Protein AF-A0A5J4PQY0-F1 (afdb_monomer_lite)

Secondary structure (DSSP, 8-state):
-HHHHHHHHHHHHHHHHHHHHHHHHHHHHHHHH----EEEPP--TTSBHHHHHHHHHHTT-EEEEEEEE--TTSPTTBEEEEESPTT-EEETTPEEEEEEE-SSPPEEEPPS-TTTSBHHHHHHHHHHTT-EEPPP---SSSTTB---EEETTEEE-TT-EEETT-EEEE-

Foldseek 3Di:
DVVVVVVVVVVVVVVVVVVVVVVVVVVVCCVVVPPFDKFFQADQALHAPVVSQVVCVVRQEAEDAPEEDADPPGAARGFHDKPPDGRDIDTRHYYIYTYGHHPDAFWDFQAAQAVPHFQVRSVVRCVVRQEAEDEEDDDPDDPGGFNFKDFPRDTDHGGDIDGGHGYIYTD

InterPro domains:
  IPR005543 PASTA domain [PF03793] (39-102)
  IPR005543 PASTA domain [PS51178] (35-102)
  IPR005543 PASTA domain [SM00740] (35-102)
  IPR005543 PASTA domain [cd06577] (41-101)

Radius of gyration: 34.37 Å; chains: 1; bounding box: 85×28×100 Å

pLDDT: mean 86.75, std 8.77, range [56.81, 96.38]

Organism: NCBI:txid433724

Sequence (171 aa):
MRRFRFLLGHWLVMGLLVFLLIGGVMFWLDKYTRQGEIVIVPEIKGKTVAYAEKLLHLKGLDYQVADSNYVENQLPGSILEYTPSAGQTVKKGRIIYLTINKESVPEYPIPDVADNSSVRQAEAKITATGFKLTEHKLIVGEKDWVYGVIYKGRSLVSGDKIPIGATLTLV

Structure (mmCIF, N/CA/C/O backbone):
data_AF-A0A5J4PQY0-F1
#
_entry.id   AF-A0A5J4PQY0-F1
#
loop_
_atom_site.group_PDB
_atom_site.id
_atom_site.type_symbol
_atom_site.label_atom_id
_atom_site.label_alt_id
_atom_site.label_comp_id
_atom_site.label_asym_id
_atom_site.label_entity_id
_atom_site.label_seq_id
_atom_site.pdbx_PDB_ins_code
_atom_site.Cartn_x
_atom_site.Cartn_y
_atom_site.Cartn_z
_atom_site.occupancy
_atom_site.B_iso_or_equiv
_atom_site.auth_seq_id
_atom_site.auth_comp_id
_atom_site.auth_asym_id
_atom_site.auth_atom_id
_atom_site.pdbx_PDB_model_num
ATOM 1 N N . MET A 1 1 ? 57.581 -13.603 -58.158 1.00 60.25 1 MET A N 1
ATOM 2 C CA . MET A 1 1 ? 56.683 -12.439 -57.932 1.00 60.25 1 MET A CA 1
ATOM 3 C C . MET A 1 1 ? 55.178 -12.718 -58.090 1.00 60.25 1 MET A C 1
ATOM 5 O O . MET A 1 1 ? 54.410 -12.151 -57.326 1.00 60.25 1 MET A O 1
ATOM 9 N N . ARG A 1 2 ? 54.707 -13.575 -59.018 1.00 61.12 2 ARG A N 1
ATOM 10 C CA . ARG A 1 2 ? 53.255 -13.818 -59.231 1.00 61.12 2 ARG A CA 1
ATOM 11 C C . ARG A 1 2 ? 52.512 -14.462 -58.042 1.00 61.12 2 ARG A C 1
ATOM 13 O O . ARG A 1 2 ? 51.414 -14.027 -57.725 1.00 61.12 2 ARG A O 1
ATOM 20 N N . ARG A 1 3 ? 53.119 -15.433 -57.343 1.00 62.31 3 ARG A N 1
ATOM 21 C CA . ARG A 1 3 ? 52.501 -16.109 -56.178 1.00 62.31 3 ARG A CA 1
ATOM 22 C C . ARG A 1 3 ? 52.294 -15.186 -54.965 1.00 62.31 3 ARG A C 1
ATOM 24 O O . ARG A 1 3 ? 51.294 -15.311 -54.275 1.00 62.31 3 ARG A O 1
ATOM 31 N N . PHE A 1 4 ? 53.184 -14.212 -54.760 1.00 64.50 4 PHE A N 1
ATOM 32 C CA . PHE A 1 4 ? 53.082 -13.237 -53.665 1.00 64.50 4 PHE A CA 1
ATOM 33 C C . PHE A 1 4 ? 51.879 -12.293 -53.835 1.00 64.50 4 PHE A C 1
ATOM 35 O O . PHE A 1 4 ? 51.149 -12.043 -52.885 1.00 64.50 4 PHE A O 1
ATOM 42 N N . ARG A 1 5 ? 51.607 -11.849 -55.072 1.00 70.56 5 ARG A N 1
ATOM 43 C CA . ARG A 1 5 ? 50.435 -11.018 -55.413 1.00 70.56 5 ARG A CA 1
ATOM 44 C C . ARG A 1 5 ? 49.110 -11.766 -55.226 1.00 70.56 5 ARG A C 1
ATOM 46 O O . ARG A 1 5 ? 48.128 -11.160 -54.821 1.00 70.56 5 ARG A O 1
ATOM 53 N N . PHE A 1 6 ? 49.101 -13.077 -55.480 1.00 72.31 6 PHE A N 1
ATOM 54 C CA . PHE A 1 6 ? 47.943 -13.938 -55.221 1.00 72.31 6 PHE A CA 1
ATOM 55 C C . PHE A 1 6 ? 47.663 -14.088 -53.724 1.00 72.31 6 PHE A C 1
ATOM 57 O O . PHE A 1 6 ? 46.525 -13.903 -53.305 1.00 72.31 6 PHE A O 1
ATOM 64 N N . LEU A 1 7 ? 48.686 -14.374 -52.913 1.00 77.31 7 LEU A N 1
ATOM 65 C CA . LEU A 1 7 ? 48.532 -14.490 -51.460 1.00 77.31 7 LEU A CA 1
ATOM 66 C C . LEU A 1 7 ? 48.057 -13.167 -50.845 1.00 77.31 7 LEU A C 1
ATOM 68 O O . LEU A 1 7 ? 47.101 -13.166 -50.078 1.00 77.31 7 LEU A O 1
ATOM 72 N N . LEU A 1 8 ? 48.644 -12.038 -51.254 1.00 79.69 8 LEU A N 1
ATOM 73 C CA . LEU A 1 8 ? 48.257 -10.709 -50.774 1.00 79.69 8 LEU A CA 1
ATOM 74 C C . LEU A 1 8 ? 46.781 -10.374 -51.068 1.00 79.69 8 LEU A C 1
ATOM 76 O O . LEU A 1 8 ? 46.103 -9.796 -50.224 1.00 79.69 8 LEU A O 1
ATOM 80 N N . GLY A 1 9 ? 46.258 -10.797 -52.225 1.00 84.81 9 GLY A N 1
ATOM 81 C CA . GLY A 1 9 ? 44.839 -10.652 -52.560 1.00 84.81 9 GLY A CA 1
ATOM 82 C C . GLY A 1 9 ? 43.909 -11.448 -51.637 1.00 84.81 9 GLY A C 1
ATOM 83 O O . GLY A 1 9 ? 42.884 -10.924 -51.215 1.00 84.81 9 GLY A O 1
ATOM 84 N N . HIS A 1 10 ? 44.279 -12.677 -51.257 1.00 88.38 10 HIS A N 1
ATOM 85 C CA . HIS A 1 10 ? 43.478 -13.494 -50.332 1.00 88.38 10 HIS A CA 1
ATOM 86 C C . HIS A 1 10 ? 43.448 -12.901 -48.919 1.00 88.38 10 HIS A C 1
ATOM 88 O O . HIS A 1 10 ? 42.395 -12.906 -48.288 1.00 88.38 10 HIS A O 1
ATOM 94 N N . TRP A 1 11 ? 44.566 -12.340 -48.442 1.00 90.06 11 TRP A N 1
ATOM 95 C CA . TRP A 1 11 ? 44.619 -11.639 -47.153 1.00 90.06 11 TRP A CA 1
ATOM 96 C C . TRP A 1 11 ? 43.738 -10.385 -47.134 1.00 90.06 11 TRP A C 1
ATOM 98 O O . TRP A 1 11 ? 43.044 -10.148 -46.148 1.00 90.06 11 TRP A O 1
ATOM 108 N N . LEU A 1 12 ? 43.700 -9.619 -48.230 1.00 92.69 12 LEU A N 1
ATOM 109 C CA . LEU A 1 12 ? 42.789 -8.475 -48.360 1.00 92.69 12 LEU A CA 1
ATOM 110 C C . LEU A 1 12 ? 41.320 -8.908 -48.380 1.00 92.69 12 LEU A C 1
ATOM 112 O O . LEU A 1 12 ? 40.495 -8.293 -47.708 1.00 92.69 12 LEU A O 1
ATOM 116 N N . VAL A 1 13 ? 40.995 -9.983 -49.104 1.00 93.44 13 VAL A N 1
ATOM 117 C CA . VAL A 1 13 ? 39.630 -10.530 -49.149 1.00 93.44 13 VAL A CA 1
ATOM 118 C C . VAL A 1 13 ? 39.210 -11.064 -47.781 1.00 93.44 13 VAL A C 1
ATOM 120 O O . VAL A 1 13 ? 38.121 -10.729 -47.327 1.00 93.44 13 VAL A O 1
ATOM 123 N N . MET A 1 14 ? 40.064 -11.824 -47.086 1.00 91.19 14 MET A N 1
ATOM 124 C CA . MET A 1 14 ? 39.785 -12.269 -45.714 1.00 91.19 14 MET A CA 1
ATOM 125 C C . MET A 1 14 ? 39.601 -11.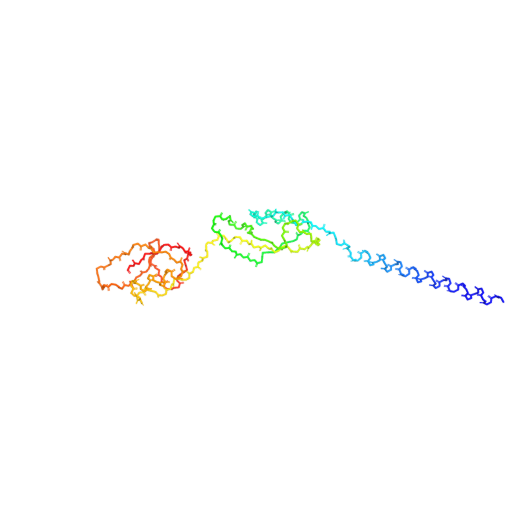085 -44.764 1.00 91.19 14 MET A C 1
ATOM 127 O O . MET A 1 14 ? 38.651 -11.085 -43.987 1.00 91.19 14 MET A O 1
ATOM 131 N N . GLY A 1 15 ? 40.458 -10.064 -44.851 1.00 94.00 15 GLY A N 1
ATOM 132 C CA . GLY A 1 15 ? 40.338 -8.854 -44.037 1.00 94.00 15 GLY A CA 1
ATOM 133 C C . GLY A 1 15 ? 39.007 -8.131 -44.258 1.00 94.00 15 GLY A C 1
ATOM 134 O O . GLY A 1 15 ? 38.334 -7.778 -43.292 1.00 94.00 15 GLY A O 1
ATOM 135 N N . LEU A 1 16 ? 38.583 -7.986 -45.517 1.00 94.88 16 LEU A N 1
ATOM 136 C CA . LEU A 1 16 ? 37.288 -7.398 -45.872 1.00 94.88 16 LEU A CA 1
ATOM 137 C C . LEU A 1 16 ? 36.114 -8.234 -45.341 1.00 94.88 16 LEU A C 1
ATOM 139 O O . LEU A 1 16 ? 35.143 -7.681 -44.828 1.00 94.88 16 LEU A O 1
ATOM 143 N N . LEU A 1 17 ? 36.206 -9.561 -45.441 1.00 95.06 17 LEU A N 1
ATOM 144 C CA . LEU A 1 17 ? 35.159 -10.486 -45.001 1.00 95.06 17 LEU A CA 1
ATOM 145 C C . LEU A 1 17 ? 34.996 -10.451 -43.477 1.00 95.06 17 LEU A C 1
ATOM 147 O O . LEU A 1 17 ? 33.876 -10.362 -42.979 1.00 95.06 17 LEU A O 1
ATOM 151 N N . VAL A 1 18 ? 36.109 -10.439 -42.740 1.00 95.25 18 VAL A N 1
ATOM 152 C CA . VAL A 1 18 ? 36.115 -10.287 -41.278 1.00 95.25 18 VAL A CA 1
ATOM 153 C C . VAL A 1 18 ? 35.570 -8.918 -40.873 1.00 95.25 18 VAL A C 1
ATOM 155 O O . VAL A 1 18 ? 34.754 -8.840 -39.959 1.00 95.25 18 VAL A O 1
ATOM 158 N N . PHE A 1 19 ? 35.949 -7.848 -41.575 1.00 95.38 19 PHE A N 1
ATOM 159 C CA . PHE A 1 19 ? 35.426 -6.507 -41.317 1.00 95.38 19 PHE A CA 1
ATOM 160 C C . PHE A 1 19 ? 33.905 -6.427 -41.524 1.00 95.38 19 PHE A C 1
ATOM 162 O O . PHE A 1 19 ? 33.196 -5.896 -40.670 1.00 95.38 19 PHE A O 1
ATOM 169 N N . LEU A 1 20 ? 33.387 -7.011 -42.611 1.00 95.62 20 LEU A N 1
ATOM 170 C CA . LEU A 1 20 ? 31.947 -7.097 -42.874 1.00 95.62 20 LEU A CA 1
ATOM 171 C C . LEU A 1 20 ? 31.215 -7.945 -41.828 1.00 95.62 20 LEU A C 1
ATOM 173 O O . LEU A 1 20 ? 30.124 -7.570 -41.403 1.00 95.62 20 LEU A O 1
ATOM 177 N N . LEU A 1 21 ? 31.814 -9.053 -41.382 1.00 95.38 21 LEU A N 1
ATOM 178 C CA . LEU A 1 21 ? 31.265 -9.885 -40.309 1.00 95.38 21 LEU A CA 1
ATOM 179 C C . LEU A 1 21 ? 31.177 -9.116 -38.990 1.00 95.38 21 LEU A C 1
ATOM 181 O O . LEU A 1 21 ? 30.119 -9.105 -38.367 1.00 95.38 21 LEU A O 1
ATOM 185 N N . ILE A 1 22 ? 32.251 -8.434 -38.585 1.00 94.50 22 ILE A N 1
ATOM 186 C CA . ILE A 1 22 ? 32.274 -7.630 -37.356 1.00 94.50 22 ILE A CA 1
ATOM 187 C C . ILE A 1 22 ? 31.258 -6.487 -37.453 1.00 94.50 22 ILE A C 1
ATOM 189 O O . ILE A 1 22 ? 30.461 -6.312 -36.536 1.00 94.50 22 ILE A O 1
ATOM 193 N N . GLY A 1 23 ? 31.226 -5.754 -38.569 1.00 93.62 23 GLY A N 1
ATOM 194 C CA . GLY A 1 23 ? 30.263 -4.671 -38.784 1.00 93.62 23 GLY A CA 1
ATOM 195 C C . GLY A 1 23 ? 28.811 -5.158 -38.771 1.00 93.62 23 GLY A C 1
ATOM 196 O O . GLY A 1 23 ? 27.957 -4.534 -38.143 1.00 93.62 23 GLY A O 1
ATOM 197 N N . GLY A 1 24 ? 28.536 -6.305 -39.397 1.00 93.31 24 GLY A N 1
ATOM 198 C CA . GLY A 1 24 ? 27.216 -6.935 -39.391 1.00 93.31 24 GLY A CA 1
ATOM 199 C C . GLY A 1 24 ? 26.786 -7.391 -37.997 1.00 93.31 24 GLY A C 1
ATOM 200 O O . GLY A 1 24 ? 25.658 -7.118 -37.590 1.00 93.31 24 GLY A O 1
ATOM 201 N N . VAL A 1 25 ? 27.692 -8.017 -37.238 1.00 91.75 25 VAL A N 1
ATOM 202 C CA . VAL A 1 25 ? 27.438 -8.407 -35.843 1.00 91.75 25 VAL A CA 1
ATOM 203 C C . VAL A 1 25 ? 27.206 -7.173 -34.978 1.00 91.75 25 VAL A C 1
ATOM 205 O O . VAL A 1 25 ? 26.247 -7.170 -34.219 1.00 91.75 25 VAL A O 1
ATOM 208 N N . MET A 1 26 ? 28.006 -6.111 -35.113 1.00 87.25 26 MET A N 1
ATOM 209 C CA . MET A 1 26 ? 27.810 -4.867 -34.359 1.00 87.25 26 MET A CA 1
ATOM 210 C C . MET A 1 26 ? 26.463 -4.208 -34.675 1.00 87.25 26 MET A C 1
ATOM 212 O O . MET A 1 26 ? 25.750 -3.827 -33.752 1.00 87.25 26 MET A O 1
ATOM 216 N N . PHE A 1 27 ? 26.075 -4.128 -35.950 1.00 85.62 27 PHE A N 1
ATOM 217 C CA . PHE A 1 27 ? 24.780 -3.576 -36.358 1.00 85.62 27 PHE A CA 1
ATOM 218 C C . PHE A 1 27 ? 23.601 -4.420 -35.853 1.00 85.62 27 PHE A C 1
ATOM 220 O O . PHE A 1 27 ? 22.597 -3.885 -35.378 1.00 85.62 27 PHE A O 1
ATOM 227 N N . TRP A 1 28 ? 23.725 -5.748 -35.924 1.00 84.00 28 TRP A N 1
ATOM 228 C CA . TRP A 1 28 ? 22.731 -6.667 -35.377 1.00 84.00 28 TRP A CA 1
ATOM 229 C C . TRP A 1 28 ? 22.622 -6.525 -33.859 1.00 84.00 28 TRP A C 1
ATOM 231 O O . TRP A 1 28 ? 21.512 -6.435 -33.335 1.00 84.00 28 TRP A O 1
ATOM 241 N N . LEU A 1 29 ? 23.757 -6.424 -33.164 1.00 82.75 29 LEU A N 1
ATOM 242 C CA . LEU A 1 29 ? 23.801 -6.254 -31.718 1.00 82.75 29 LEU A CA 1
ATOM 243 C C . LEU A 1 29 ? 23.163 -4.929 -31.301 1.00 82.75 29 LEU A C 1
ATOM 245 O O . LEU A 1 29 ? 22.366 -4.933 -30.372 1.00 82.7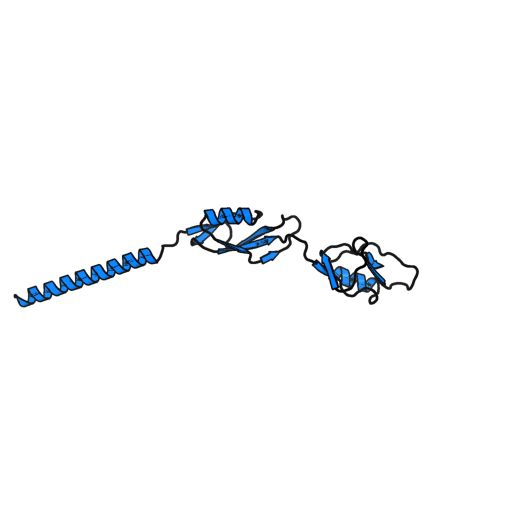5 29 LEU A O 1
ATOM 249 N N . ASP A 1 30 ? 23.430 -3.827 -32.000 1.00 73.31 30 ASP A N 1
ATOM 250 C CA . ASP A 1 30 ? 22.861 -2.506 -31.697 1.00 73.31 30 ASP A CA 1
ATOM 251 C C . ASP A 1 30 ? 21.328 -2.484 -31.870 1.00 73.31 30 ASP A C 1
ATOM 253 O O . ASP A 1 30 ? 20.584 -2.036 -30.993 1.00 73.31 30 ASP A O 1
ATOM 257 N N . LYS A 1 31 ? 20.821 -3.105 -32.945 1.00 74.88 31 LYS A N 1
ATOM 258 C CA . LYS A 1 31 ? 19.377 -3.319 -33.160 1.00 74.88 31 LYS A CA 1
ATOM 259 C C . LYS A 1 31 ? 18.744 -4.230 -32.104 1.00 74.88 31 LYS A C 1
ATOM 261 O O . LYS A 1 31 ? 17.603 -3.989 -31.703 1.00 74.88 31 LYS A O 1
ATOM 266 N N . TYR A 1 32 ? 19.442 -5.285 -31.686 1.00 71.88 32 TYR A N 1
ATOM 267 C CA . TYR A 1 32 ? 18.913 -6.282 -30.751 1.00 71.88 32 TYR A CA 1
ATOM 268 C C . TYR A 1 32 ? 18.975 -5.811 -29.294 1.00 71.88 32 TYR A C 1
ATOM 270 O O . TYR A 1 32 ? 18.089 -6.126 -28.501 1.00 71.88 32 TYR A O 1
ATOM 278 N N . THR A 1 33 ? 19.983 -5.013 -28.938 1.00 65.12 33 THR A N 1
ATOM 279 C CA . THR A 1 33 ? 20.216 -4.586 -27.552 1.00 65.12 33 THR A CA 1
ATOM 280 C C . THR A 1 33 ? 19.373 -3.404 -27.097 1.00 65.12 33 THR A C 1
ATOM 282 O O . THR A 1 33 ? 19.457 -3.100 -25.911 1.00 65.12 33 THR A O 1
ATOM 285 N N . ARG A 1 34 ? 18.528 -2.801 -27.962 1.00 58.56 34 ARG A N 1
ATOM 286 C CA . ARG A 1 34 ? 17.562 -1.728 -27.622 1.00 58.56 34 ARG A CA 1
ATOM 287 C C . ARG A 1 34 ? 18.100 -0.856 -26.484 1.00 58.56 34 ARG A C 1
ATOM 289 O O . ARG A 1 34 ? 17.658 -0.998 -25.342 1.00 58.56 34 ARG A O 1
ATOM 296 N N . GLN A 1 35 ? 19.106 -0.031 -26.786 1.00 56.81 35 GLN A N 1
ATOM 297 C CA .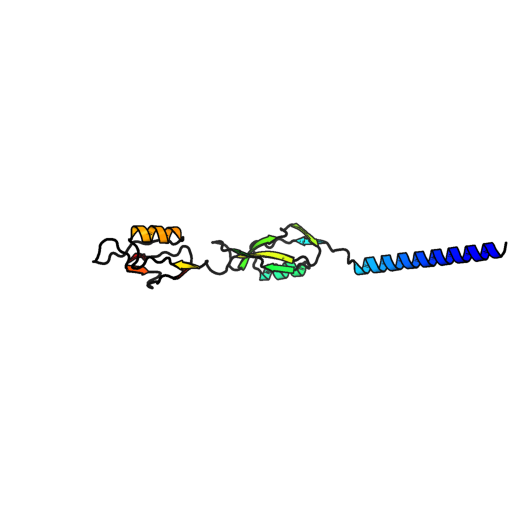 GLN A 1 35 ? 19.709 0.876 -25.810 1.00 56.81 35 GLN A CA 1
ATOM 298 C C . GLN A 1 35 ? 18.602 1.559 -25.006 1.00 56.81 35 GLN A C 1
ATOM 300 O O . GLN A 1 35 ? 17.710 2.201 -25.557 1.00 56.81 35 GLN A O 1
ATOM 305 N N . GLY A 1 36 ? 18.609 1.263 -23.705 1.00 61.22 36 GLY A N 1
ATOM 306 C CA . GLY A 1 36 ? 17.488 1.510 -22.819 1.00 61.22 36 GLY A CA 1
ATOM 307 C C . GLY A 1 36 ? 17.168 2.989 -22.772 1.00 61.22 36 GLY A C 1
ATOM 308 O O . GLY A 1 36 ? 17.925 3.757 -22.188 1.00 61.22 36 GLY A O 1
ATOM 309 N N . GLU A 1 37 ? 16.032 3.366 -23.355 1.00 74.62 37 GLU A N 1
ATOM 310 C CA . GLU A 1 37 ? 15.439 4.669 -23.101 1.00 74.62 37 GLU A CA 1
ATOM 311 C C . GLU A 1 37 ? 15.246 4.796 -21.596 1.00 74.62 37 GLU A C 1
ATOM 313 O O . GLU A 1 37 ? 14.612 3.966 -20.934 1.00 74.62 37 GLU A O 1
ATOM 318 N N . ILE A 1 38 ? 15.890 5.814 -21.057 1.00 85.94 38 ILE A N 1
ATOM 319 C CA . ILE A 1 38 ? 15.837 6.138 -19.655 1.00 85.94 38 ILE A CA 1
ATOM 320 C C . ILE A 1 38 ? 14.614 7.028 -19.437 1.00 85.94 38 ILE A C 1
ATOM 322 O O . ILE A 1 38 ? 14.395 7.996 -20.164 1.00 85.94 38 ILE A O 1
ATOM 326 N N . VAL A 1 39 ? 13.823 6.701 -18.424 1.00 90.25 39 VAL A N 1
ATOM 327 C CA . VAL A 1 39 ? 12.588 7.392 -18.070 1.00 90.25 39 VAL A CA 1
ATOM 328 C C . VAL A 1 39 ? 12.677 7.841 -16.618 1.00 90.25 39 VAL A C 1
ATOM 330 O O . VAL A 1 39 ? 13.134 7.102 -15.748 1.00 90.25 39 VAL A O 1
ATOM 333 N N . ILE A 1 40 ? 12.232 9.067 -16.356 1.00 92.56 40 ILE A N 1
ATOM 334 C CA . ILE A 1 40 ? 12.135 9.612 -15.002 1.00 92.56 40 ILE A CA 1
ATOM 335 C C . ILE A 1 40 ? 10.801 9.179 -14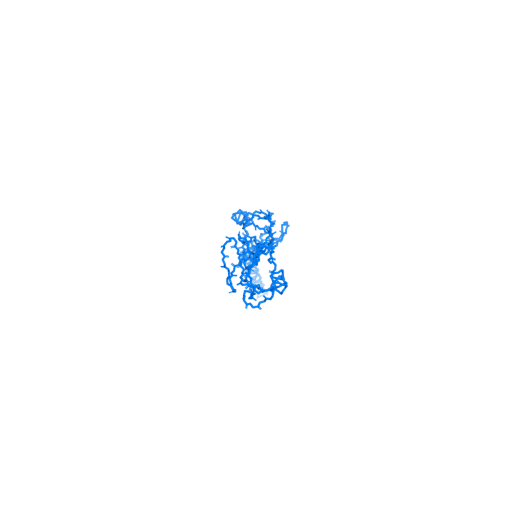.401 1.00 92.56 40 ILE A C 1
ATOM 337 O O . ILE A 1 40 ? 9.748 9.371 -15.020 1.00 92.56 40 ILE A O 1
ATOM 341 N N . VAL A 1 41 ? 10.848 8.619 -13.194 1.00 94.44 41 VAL A N 1
ATOM 342 C CA . VAL A 1 41 ? 9.653 8.225 -12.451 1.00 94.44 41 VAL A CA 1
ATOM 343 C C . VAL A 1 41 ? 8.868 9.481 -12.050 1.00 94.44 41 VAL A C 1
ATOM 345 O O . VAL A 1 41 ? 9.424 10.369 -11.394 1.00 94.44 41 VAL A O 1
ATOM 348 N N . PRO A 1 42 ? 7.592 9.589 -12.453 1.00 92.69 42 PRO A N 1
ATOM 349 C CA . PRO A 1 42 ? 6.755 10.734 -12.127 1.00 92.69 42 PRO A CA 1
ATOM 350 C C . PRO A 1 42 ? 6.259 10.696 -10.677 1.00 92.69 42 PRO A C 1
ATOM 352 O O . PRO A 1 42 ? 6.188 9.638 -10.057 1.00 92.69 42 PRO A O 1
ATOM 355 N N . GLU A 1 43 ? 5.847 11.854 -10.160 1.00 95.00 43 GLU A N 1
ATOM 356 C CA . GLU A 1 43 ? 5.223 11.948 -8.839 1.00 95.00 43 GLU A CA 1
ATOM 357 C C . GLU A 1 43 ? 3.771 11.454 -8.880 1.00 95.00 43 GLU A C 1
ATOM 359 O O . GLU A 1 43 ? 2.913 12.050 -9.538 1.00 95.00 43 GLU A O 1
ATOM 364 N N . ILE A 1 44 ? 3.505 10.358 -8.168 1.00 93.88 44 ILE A N 1
ATOM 365 C CA . ILE A 1 44 ? 2.190 9.699 -8.102 1.00 93.88 44 ILE A CA 1
ATOM 366 C C . ILE A 1 44 ? 1.680 9.515 -6.665 1.00 93.88 44 ILE A C 1
ATOM 368 O O . ILE A 1 44 ? 0.604 8.943 -6.470 1.00 93.88 44 ILE A O 1
ATOM 372 N N . LYS A 1 45 ? 2.401 10.017 -5.650 1.00 93.38 45 LYS A N 1
ATOM 373 C CA . LYS A 1 45 ? 1.981 9.913 -4.245 1.00 93.38 45 LYS A CA 1
ATOM 374 C C . LYS A 1 45 ? 0.634 10.602 -4.014 1.00 93.38 45 LYS A C 1
ATOM 376 O O . LYS A 1 45 ? 0.383 11.700 -4.513 1.00 93.38 45 LYS A O 1
ATOM 381 N N . GLY A 1 46 ? -0.246 9.949 -3.258 1.00 92.06 46 GLY A N 1
ATOM 382 C CA . GLY A 1 46 ? -1.582 10.448 -2.921 1.00 92.06 46 GLY A CA 1
ATOM 383 C C . GLY A 1 46 ? -2.573 10.473 -4.090 1.00 92.06 46 GLY A C 1
ATOM 384 O O . GLY A 1 46 ? -3.713 10.902 -3.915 1.00 92.06 46 GLY A O 1
ATOM 385 N N . LYS A 1 47 ? -2.179 10.028 -5.290 1.00 93.31 47 LYS A N 1
ATOM 386 C CA . LYS A 1 47 ? -3.100 9.854 -6.421 1.00 93.31 47 LYS A CA 1
ATOM 387 C C . LYS A 1 47 ? -3.781 8.490 -6.349 1.00 93.31 47 LYS A C 1
ATOM 389 O O . LYS A 1 47 ? -3.303 7.577 -5.680 1.00 93.31 47 LYS A O 1
ATOM 394 N N . THR A 1 48 ? -4.904 8.356 -7.048 1.00 92.94 48 THR A N 1
ATOM 395 C CA . THR A 1 48 ? -5.582 7.068 -7.218 1.00 92.94 48 THR A CA 1
ATOM 396 C C . THR A 1 48 ? -4.775 6.161 -8.143 1.00 92.94 48 THR A C 1
ATOM 398 O O . THR A 1 48 ? -4.112 6.646 -9.067 1.00 92.94 48 THR A O 1
ATOM 401 N N . VAL A 1 49 ? -4.872 4.844 -7.942 1.00 92.25 49 VAL A N 1
ATOM 402 C CA . VAL A 1 49 ? -4.208 3.854 -8.810 1.00 92.25 49 VAL A CA 1
ATOM 403 C C . VAL A 1 49 ? -4.563 4.068 -10.285 1.00 92.25 49 VAL A C 1
ATOM 405 O O . VAL A 1 49 ? -3.669 4.095 -11.120 1.00 92.25 49 VAL A O 1
ATOM 408 N N . ALA A 1 50 ? -5.830 4.346 -10.604 1.00 92.56 50 ALA A N 1
ATOM 409 C CA . ALA A 1 50 ? -6.273 4.588 -11.982 1.00 92.56 50 ALA A CA 1
ATOM 410 C C . ALA A 1 50 ? -5.639 5.837 -12.629 1.00 92.56 50 ALA A C 1
ATOM 412 O O . ALA A 1 50 ? -5.422 5.885 -13.841 1.00 92.56 50 ALA A O 1
ATOM 413 N N . TYR A 1 51 ? -5.355 6.882 -11.844 1.00 93.00 51 TYR A N 1
ATOM 414 C CA . TYR A 1 51 ? -4.644 8.056 -12.355 1.00 93.00 51 TYR A CA 1
ATOM 415 C C . TYR A 1 51 ? -3.160 7.746 -12.571 1.00 93.00 51 TYR A C 1
ATOM 417 O O . TYR A 1 51 ? -2.593 8.110 -13.603 1.00 93.00 51 TYR A O 1
ATOM 425 N N . ALA A 1 52 ? -2.543 7.057 -11.611 1.00 93.44 52 ALA A N 1
ATOM 426 C CA . ALA A 1 52 ? -1.144 6.669 -11.689 1.00 93.44 52 ALA A CA 1
ATOM 427 C C . ALA A 1 52 ? -0.872 5.703 -12.845 1.00 93.44 52 ALA A C 1
ATOM 429 O O . ALA A 1 52 ? 0.104 5.898 -13.558 1.00 93.44 52 ALA A O 1
ATOM 430 N N . GLU A 1 53 ? -1.758 4.737 -13.089 1.00 94.12 53 GLU A N 1
ATOM 431 C CA . GLU A 1 53 ? -1.704 3.815 -14.228 1.00 94.12 53 GLU A CA 1
ATOM 432 C C . GLU A 1 53 ? -1.560 4.574 -15.549 1.00 94.12 53 GLU A C 1
ATOM 434 O O . GLU A 1 53 ? -0.604 4.358 -16.293 1.00 94.12 53 GLU A O 1
ATOM 439 N N . LYS A 1 54 ? -2.459 5.532 -15.809 1.00 94.88 54 LYS A N 1
ATOM 440 C CA . LYS A 1 54 ? -2.413 6.348 -17.031 1.00 94.88 54 LYS A CA 1
ATOM 441 C C . LYS A 1 54 ? -1.093 7.099 -17.148 1.00 94.88 54 LYS A C 1
ATOM 443 O O . LYS A 1 54 ? -0.499 7.147 -18.221 1.00 94.88 54 LYS A O 1
ATOM 448 N N . LEU A 1 55 ? -0.632 7.691 -16.051 1.00 93.94 55 LEU A N 1
ATOM 449 C CA . LEU A 1 55 ? 0.570 8.516 -16.038 1.00 93.94 55 LEU A CA 1
ATOM 450 C C . LEU A 1 55 ? 1.843 7.671 -16.239 1.00 93.94 55 LEU A C 1
ATOM 452 O O . LEU A 1 55 ? 2.721 8.061 -17.011 1.00 93.94 55 LEU A O 1
ATOM 456 N N . LEU A 1 56 ? 1.915 6.493 -15.618 1.00 93.81 56 LEU A N 1
ATOM 457 C CA . LEU A 1 56 ? 3.010 5.536 -15.781 1.00 93.81 56 LEU A CA 1
ATOM 458 C C . LEU A 1 56 ? 3.039 4.956 -17.200 1.00 93.81 56 LEU A C 1
ATOM 460 O O . LEU A 1 56 ? 4.087 5.012 -17.847 1.00 93.81 56 LEU A O 1
ATOM 464 N N . HIS A 1 57 ? 1.891 4.540 -17.743 1.00 93.00 57 HIS A N 1
ATOM 465 C CA . HIS A 1 57 ? 1.794 4.047 -19.122 1.00 93.00 57 HIS A CA 1
ATOM 466 C C . HIS A 1 57 ? 2.215 5.106 -20.149 1.00 93.00 57 HIS A C 1
ATOM 468 O O . HIS A 1 57 ? 2.945 4.793 -21.089 1.00 93.00 57 HIS A O 1
ATOM 474 N N . LEU A 1 58 ? 1.834 6.376 -19.953 1.00 91.81 58 LEU A N 1
ATOM 475 C CA . LEU A 1 58 ? 2.276 7.487 -20.811 1.00 91.81 58 LEU A CA 1
ATOM 476 C C . LEU A 1 58 ? 3.801 7.672 -20.805 1.00 91.81 58 LEU A C 1
ATOM 478 O O . LEU A 1 58 ? 4.372 8.154 -21.783 1.00 91.81 58 LEU A O 1
ATOM 482 N N . LYS A 1 59 ? 4.469 7.295 -19.712 1.00 90.50 59 LYS A N 1
ATOM 483 C CA . LYS A 1 59 ? 5.931 7.306 -19.582 1.00 90.50 59 LYS A CA 1
ATOM 484 C C . LYS A 1 59 ? 6.580 5.987 -20.020 1.00 90.50 59 LYS A C 1
ATOM 486 O O . LYS A 1 59 ? 7.803 5.891 -20.013 1.00 90.50 59 LYS A O 1
ATOM 491 N N . GLY A 1 60 ? 5.799 4.993 -20.445 1.00 90.62 60 GLY A N 1
ATOM 492 C CA . GLY A 1 60 ? 6.297 3.662 -20.796 1.00 90.62 60 GLY A CA 1
ATOM 493 C C . GLY A 1 60 ? 6.805 2.882 -19.582 1.00 90.62 60 GLY A C 1
ATOM 494 O O . GLY A 1 60 ? 7.789 2.150 -19.700 1.00 90.62 60 GLY A O 1
ATOM 495 N N . LEU A 1 61 ? 6.186 3.098 -18.421 1.00 93.38 61 LEU A N 1
ATOM 496 C CA . LEU A 1 61 ? 6.414 2.372 -17.176 1.00 93.38 61 LEU A CA 1
ATOM 497 C C . LEU A 1 61 ? 5.186 1.514 -16.864 1.00 93.38 61 LEU A C 1
ATOM 499 O O . LEU A 1 61 ? 4.060 1.940 -17.115 1.00 93.38 61 LEU A O 1
ATOM 503 N N . ASP A 1 62 ? 5.420 0.353 -16.262 1.00 93.69 62 ASP A N 1
ATOM 504 C CA . ASP A 1 62 ? 4.364 -0.529 -15.761 1.00 93.69 62 ASP A CA 1
ATOM 505 C C . ASP A 1 62 ? 4.273 -0.415 -14.238 1.00 93.69 62 ASP A C 1
ATOM 507 O O . ASP A 1 62 ? 5.182 0.107 -13.585 1.00 93.69 62 ASP A O 1
ATOM 511 N N . TYR A 1 63 ? 3.193 -0.918 -13.646 1.00 94.88 63 TYR A N 1
ATOM 512 C CA . TYR A 1 63 ? 3.024 -0.912 -12.196 1.00 94.88 63 TYR A CA 1
ATOM 513 C C . TYR A 1 63 ? 2.542 -2.254 -11.659 1.00 94.88 63 TYR A C 1
ATOM 515 O O . TYR A 1 63 ? 1.910 -3.042 -12.360 1.00 94.88 63 TYR A O 1
ATOM 523 N N . GLN A 1 64 ? 2.831 -2.495 -10.383 1.00 95.50 64 GLN A N 1
ATOM 524 C CA . GLN A 1 64 ? 2.311 -3.632 -9.639 1.00 95.50 64 GLN A CA 1
ATOM 525 C C . GLN A 1 64 ? 2.011 -3.209 -8.205 1.00 95.50 64 GLN A C 1
ATOM 527 O O . GLN A 1 64 ? 2.831 -2.560 -7.560 1.00 95.50 64 GLN A O 1
ATOM 532 N N . VAL A 1 65 ? 0.844 -3.589 -7.687 1.00 94.56 65 VAL A N 1
ATOM 533 C CA . VAL A 1 65 ? 0.533 -3.405 -6.265 1.00 94.56 65 VAL A CA 1
ATOM 534 C C . VAL A 1 65 ? 1.285 -4.476 -5.480 1.00 94.56 65 VAL A C 1
ATOM 536 O O . VAL A 1 65 ? 1.001 -5.663 -5.632 1.00 94.56 65 VAL A O 1
ATOM 539 N N . ALA A 1 66 ? 2.277 -4.055 -4.699 1.00 93.38 66 ALA A N 1
ATOM 540 C CA . ALA A 1 66 ? 3.106 -4.949 -3.895 1.00 93.38 66 ALA A CA 1
ATOM 541 C C . ALA A 1 66 ? 2.525 -5.154 -2.497 1.00 93.38 66 ALA A C 1
ATOM 543 O O . ALA A 1 66 ? 2.590 -6.257 -1.961 1.00 93.38 66 ALA A O 1
ATOM 544 N N . ASP A 1 67 ? 1.961 -4.092 -1.922 1.00 92.00 67 ASP A N 1
ATOM 545 C CA . ASP A 1 67 ? 1.436 -4.117 -0.564 1.00 92.00 67 ASP A CA 1
ATOM 546 C C . ASP A 1 67 ? 0.242 -3.167 -0.403 1.00 92.00 67 ASP A C 1
ATOM 548 O O . ASP A 1 67 ? 0.002 -2.264 -1.216 1.00 92.00 67 ASP A O 1
ATOM 552 N N . SER A 1 68 ? -0.524 -3.379 0.661 1.00 91.00 68 SER A N 1
ATOM 553 C CA . SER A 1 68 ? -1.639 -2.528 1.051 1.00 91.00 68 SER A CA 1
ATOM 554 C C . SER A 1 68 ? -1.601 -2.258 2.551 1.00 91.00 68 SER A C 1
ATOM 556 O O . SER A 1 68 ? -1.649 -3.177 3.368 1.00 91.00 68 SER A O 1
ATOM 558 N N . ASN A 1 69 ? -1.580 -0.981 2.917 1.00 91.50 69 ASN A N 1
ATOM 559 C CA . ASN A 1 69 ? -1.616 -0.532 4.305 1.00 91.50 69 ASN A CA 1
ATOM 560 C C . ASN A 1 69 ? -2.866 0.303 4.552 1.00 91.50 69 ASN A C 1
ATOM 562 O O . ASN A 1 69 ? -3.442 0.846 3.619 1.00 91.50 69 ASN A O 1
ATOM 566 N N . TYR A 1 70 ? -3.322 0.372 5.800 1.00 90.38 70 TYR A N 1
ATOM 567 C CA . TYR A 1 70 ? -4.435 1.242 6.169 1.00 90.38 70 TYR A CA 1
ATOM 568 C C . TYR A 1 70 ? -3.896 2.456 6.918 1.00 90.38 70 TYR A C 1
ATOM 570 O O . TYR A 1 70 ? -3.320 2.313 7.997 1.00 90.38 70 TYR A O 1
ATOM 578 N N . VAL A 1 71 ? -4.084 3.638 6.338 1.00 89.19 71 VAL A N 1
ATOM 579 C CA . VAL A 1 71 ? -3.749 4.919 6.958 1.00 89.19 71 VAL A CA 1
ATOM 580 C C . VAL A 1 71 ? -5.023 5.744 7.067 1.00 89.19 71 VAL A C 1
ATOM 582 O O . VAL A 1 71 ? -5.659 6.079 6.065 1.00 89.19 71 VAL A O 1
ATOM 585 N N . GLU A 1 72 ? -5.389 6.074 8.302 1.00 81.56 72 GLU A N 1
ATOM 586 C CA . GLU A 1 72 ? -6.501 6.976 8.586 1.00 81.56 72 GLU A CA 1
ATOM 587 C C . GLU A 1 72 ? -6.220 8.359 7.962 1.00 81.56 72 GLU A C 1
ATOM 589 O O . GLU A 1 72 ? -5.080 8.822 7.947 1.00 81.56 72 GLU A O 1
ATOM 594 N N . ASN A 1 73 ? -7.251 9.013 7.419 1.00 85.69 73 ASN A N 1
ATOM 595 C CA . ASN A 1 73 ? -7.185 10.285 6.673 1.00 85.69 73 ASN A CA 1
ATOM 596 C C . ASN A 1 73 ? -6.576 10.242 5.260 1.00 85.69 73 ASN A C 1
ATOM 598 O O . ASN A 1 73 ? -6.442 11.295 4.635 1.00 85.69 73 ASN A O 1
ATOM 602 N N . GLN A 1 74 ? -6.244 9.068 4.721 1.00 88.00 74 GLN A N 1
ATOM 603 C CA . GLN A 1 74 ? -5.885 8.926 3.306 1.00 88.00 74 GLN A CA 1
ATOM 604 C C . GLN A 1 74 ? -7.059 8.387 2.489 1.00 88.00 74 GLN A C 1
ATOM 606 O O . GLN A 1 74 ? -7.894 7.631 2.983 1.00 88.00 74 GLN A O 1
ATOM 611 N N . LEU A 1 75 ? -7.121 8.762 1.210 1.00 88.69 75 LEU A N 1
ATOM 612 C CA . LEU A 1 75 ? -8.172 8.278 0.313 1.00 88.69 75 LEU A CA 1
ATOM 613 C C . LEU A 1 75 ? -8.050 6.753 0.108 1.00 88.69 75 LEU A C 1
ATOM 615 O O . LEU A 1 75 ? -6.933 6.257 -0.076 1.00 88.69 75 LEU A O 1
ATOM 619 N N . PRO A 1 76 ? -9.165 6.002 0.106 1.00 89.50 76 PRO A N 1
ATOM 620 C CA . PRO A 1 76 ? -9.207 4.602 -0.315 1.00 89.50 76 PRO A CA 1
ATOM 621 C C . PRO A 1 76 ? -8.559 4.393 -1.685 1.00 89.50 76 PRO A C 1
ATOM 623 O O . PRO A 1 76 ? -8.825 5.153 -2.619 1.00 89.50 76 PRO A O 1
ATOM 626 N N . GLY A 1 77 ? -7.683 3.395 -1.812 1.00 89.81 77 GLY A N 1
ATOM 627 C CA . GLY A 1 77 ? -7.012 3.091 -3.079 1.00 89.81 77 GLY A CA 1
ATOM 628 C C . GLY A 1 77 ? -6.053 4.185 -3.569 1.00 89.81 77 GLY A C 1
ATOM 629 O O . GLY A 1 77 ? -5.669 4.196 -4.741 1.00 89.81 77 GLY A O 1
ATOM 630 N N . SER A 1 78 ? -5.674 5.131 -2.704 1.00 94.44 78 SER A N 1
ATOM 631 C CA . SER A 1 78 ? -4.602 6.082 -3.003 1.00 94.44 78 SER A CA 1
ATOM 632 C C . SER A 1 78 ? -3.228 5.448 -2.804 1.00 94.44 78 SER A C 1
ATOM 634 O O . SER A 1 78 ? -3.059 4.524 -2.009 1.00 94.44 78 SER A O 1
ATOM 636 N N . ILE A 1 79 ? -2.233 5.931 -3.541 1.00 95.12 79 ILE A N 1
ATOM 637 C CA . ILE A 1 79 ? -0.852 5.461 -3.420 1.00 95.12 79 ILE A CA 1
ATOM 638 C C . ILE A 1 79 ? -0.213 6.124 -2.204 1.00 95.12 79 ILE A C 1
ATOM 640 O O . ILE A 1 79 ? -0.031 7.344 -2.175 1.00 95.12 79 ILE A O 1
ATOM 644 N N . LEU A 1 80 ? 0.156 5.311 -1.220 1.00 94.00 80 LEU A N 1
ATOM 645 C CA . LEU A 1 80 ? 0.874 5.754 -0.030 1.00 94.00 80 LEU A CA 1
ATOM 646 C C . LEU A 1 80 ? 2.362 5.897 -0.340 1.00 94.00 80 LEU A C 1
ATOM 648 O O . LEU A 1 80 ? 2.968 6.936 -0.073 1.00 94.00 80 LEU A O 1
ATOM 652 N N . GLU A 1 81 ? 2.935 4.862 -0.945 1.00 94.06 81 GLU A N 1
ATOM 653 C CA . GLU A 1 81 ? 4.357 4.772 -1.259 1.00 94.06 81 GLU A CA 1
ATOM 654 C C . GLU A 1 81 ? 4.563 4.013 -2.562 1.00 94.06 81 GLU A C 1
ATOM 656 O O . GLU A 1 81 ? 3.692 3.273 -3.018 1.00 94.06 81 GLU A O 1
ATOM 661 N N . TYR A 1 82 ? 5.717 4.220 -3.185 1.00 95.62 82 TYR A N 1
ATOM 662 C CA . TYR A 1 82 ? 6.095 3.492 -4.382 1.00 95.62 82 TYR A CA 1
ATOM 663 C C . TYR A 1 82 ? 7.611 3.429 -4.530 1.00 95.62 82 TYR A C 1
ATOM 665 O O . TYR A 1 82 ? 8.344 4.297 -4.052 1.00 95.62 82 TYR A O 1
ATOM 673 N N . THR A 1 83 ? 8.076 2.369 -5.183 1.00 94.56 83 THR A N 1
ATOM 674 C CA . THR A 1 83 ? 9.492 2.118 -5.447 1.00 94.56 83 THR A CA 1
ATOM 675 C C . THR A 1 83 ? 9.665 1.669 -6.893 1.00 94.56 83 THR A C 1
ATOM 677 O O . THR A 1 83 ? 8.998 0.716 -7.305 1.00 94.56 83 THR A O 1
ATOM 680 N N . PRO A 1 84 ? 10.594 2.252 -7.670 1.00 94.62 84 PRO A N 1
ATOM 681 C CA . PRO A 1 84 ? 11.491 3.386 -7.372 1.00 94.62 84 PRO A CA 1
ATOM 682 C C . PRO A 1 84 ? 10.766 4.721 -7.096 1.00 94.62 84 PRO A C 1
ATOM 684 O O . PRO A 1 84 ? 9.646 4.905 -7.559 1.00 94.62 84 PRO A O 1
ATOM 687 N N . SER A 1 85 ? 11.386 5.633 -6.338 1.00 93.38 85 SER A N 1
ATOM 688 C CA . SER A 1 85 ? 10.781 6.913 -5.911 1.00 93.38 85 SER A CA 1
ATOM 689 C C . SER A 1 85 ? 10.700 7.948 -7.044 1.00 93.38 85 SER A C 1
ATOM 691 O O . SER A 1 85 ? 11.415 7.837 -8.042 1.00 93.38 85 SER A O 1
ATOM 693 N N . ALA A 1 86 ? 9.881 8.996 -6.882 1.00 93.75 86 ALA A N 1
ATOM 694 C CA . ALA A 1 86 ? 9.824 10.113 -7.832 1.00 93.75 86 ALA A CA 1
ATOM 695 C C . ALA A 1 86 ? 11.202 10.711 -8.121 1.00 93.75 86 ALA A C 1
ATOM 697 O O . ALA A 1 86 ? 12.067 10.807 -7.248 1.00 93.75 86 ALA A O 1
ATOM 698 N N . GLY A 1 87 ? 11.394 11.136 -9.369 1.00 92.31 87 GLY A N 1
ATOM 699 C CA . GLY A 1 87 ? 12.643 11.738 -9.828 1.00 92.31 87 GLY A CA 1
ATOM 700 C C . GLY A 1 87 ? 13.772 10.731 -10.052 1.00 92.31 87 GLY A C 1
ATOM 701 O O . GLY A 1 87 ? 14.789 11.099 -10.636 1.00 92.31 87 GLY A O 1
ATOM 702 N N . GLN A 1 88 ? 13.603 9.464 -9.651 1.00 92.44 88 GLN A N 1
ATOM 703 C CA . GLN A 1 88 ? 14.564 8.423 -9.982 1.00 92.44 88 GLN A CA 1
ATOM 704 C C . GLN A 1 88 ? 14.483 8.040 -11.453 1.00 92.44 88 GLN A C 1
ATOM 706 O O . GLN A 1 88 ? 13.454 8.134 -12.122 1.00 92.44 88 GLN A O 1
ATOM 711 N N . THR A 1 89 ? 15.621 7.579 -11.937 1.00 92.12 89 THR A N 1
ATOM 712 C CA . THR A 1 89 ? 15.887 7.355 -13.343 1.00 92.12 89 THR A CA 1
ATOM 713 C C . THR A 1 89 ? 15.919 5.854 -13.591 1.00 92.12 89 THR A C 1
ATOM 715 O O . THR A 1 89 ? 16.781 5.150 -13.063 1.00 92.12 89 THR A O 1
ATOM 718 N N . VAL A 1 90 ? 14.963 5.346 -14.365 1.00 92.69 90 VAL A N 1
ATOM 719 C CA . VAL A 1 90 ? 14.773 3.909 -14.601 1.00 92.69 90 VAL A CA 1
ATOM 720 C C . VAL A 1 90 ? 14.790 3.593 -16.090 1.00 92.69 90 VAL A C 1
ATOM 722 O O . VAL A 1 90 ? 14.597 4.466 -16.930 1.00 92.69 90 VAL A O 1
ATOM 725 N N . LYS A 1 91 ? 15.019 2.327 -16.444 1.00 90.31 91 LYS A N 1
ATOM 726 C CA . LYS A 1 91 ? 14.848 1.876 -17.830 1.00 90.31 91 LYS A CA 1
ATOM 727 C C . LYS A 1 91 ? 13.358 1.840 -18.179 1.00 90.31 91 LYS A C 1
ATOM 729 O O . LYS A 1 91 ? 12.535 1.507 -17.327 1.00 90.31 91 LYS A O 1
ATOM 734 N N . LYS A 1 92 ? 13.017 2.128 -19.433 1.00 88.62 92 LYS A N 1
ATOM 735 C CA . LYS A 1 92 ? 11.670 1.921 -19.979 1.00 88.62 92 LYS A CA 1
ATOM 736 C C . LYS A 1 92 ? 11.194 0.479 -19.747 1.00 88.62 92 LYS A C 1
ATOM 738 O O . LYS A 1 92 ? 11.994 -0.454 -19.820 1.00 88.62 92 LYS A O 1
ATOM 743 N N . GLY A 1 93 ? 9.907 0.307 -19.454 1.00 88.44 93 GLY A N 1
ATOM 744 C CA . GLY A 1 93 ? 9.307 -0.984 -19.096 1.00 88.44 93 GLY A CA 1
ATOM 745 C C . GLY A 1 93 ? 9.654 -1.465 -17.683 1.00 88.44 93 GLY A C 1
ATOM 746 O O . GLY A 1 93 ? 9.468 -2.636 -17.361 1.00 88.44 93 GLY A O 1
ATOM 747 N N . ARG A 1 94 ? 10.209 -0.598 -16.823 1.00 92.25 94 ARG A N 1
ATOM 748 C CA . ARG A 1 94 ? 10.405 -0.928 -15.409 1.00 92.25 94 ARG A CA 1
ATOM 749 C C . ARG A 1 94 ? 9.054 -0.957 -14.694 1.00 92.25 94 ARG A C 1
ATOM 751 O O . ARG A 1 94 ? 8.272 -0.021 -14.822 1.00 92.25 94 ARG A O 1
ATOM 758 N N . ILE A 1 95 ? 8.848 -2.001 -13.894 1.00 94.19 95 ILE A N 1
ATOM 759 C CA . ILE A 1 95 ? 7.704 -2.129 -12.989 1.00 94.19 95 ILE A CA 1
ATOM 760 C C . ILE A 1 95 ? 7.939 -1.249 -11.758 1.00 94.19 95 ILE A C 1
ATOM 762 O O . ILE A 1 95 ? 8.969 -1.378 -11.085 1.00 94.19 95 ILE A O 1
ATOM 766 N N . ILE A 1 96 ? 6.985 -0.365 -11.480 1.00 95.75 96 ILE A N 1
ATOM 767 C CA . ILE A 1 96 ? 6.911 0.439 -10.263 1.00 95.75 96 ILE A CA 1
ATOM 768 C C . ILE A 1 96 ? 6.035 -0.299 -9.250 1.00 95.75 96 ILE A C 1
ATOM 770 O O . ILE A 1 96 ? 4.857 -0.560 -9.499 1.00 95.75 96 ILE A O 1
ATOM 774 N N . TYR A 1 97 ? 6.610 -0.634 -8.102 1.00 96.38 97 TYR A N 1
ATOM 775 C CA . TYR A 1 97 ? 5.887 -1.279 -7.013 1.00 96.38 97 TYR A CA 1
ATOM 776 C C . TYR A 1 97 ? 5.147 -0.227 -6.205 1.00 96.38 97 TYR A C 1
ATOM 778 O O . TYR A 1 97 ? 5.765 0.735 -5.749 1.00 96.38 97 TYR A O 1
ATOM 786 N N . LEU A 1 98 ? 3.841 -0.405 -6.043 1.00 96.06 98 LEU A N 1
ATOM 787 C CA . LEU A 1 98 ? 2.966 0.510 -5.325 1.00 96.06 98 LEU A CA 1
ATOM 788 C C . LEU A 1 98 ? 2.541 -0.103 -3.991 1.00 96.06 98 LEU A C 1
ATOM 790 O O . LEU A 1 98 ? 2.126 -1.264 -3.940 1.00 96.06 98 LEU A O 1
ATOM 794 N N . THR A 1 99 ? 2.569 0.717 -2.950 1.00 95.50 99 THR A N 1
ATOM 795 C CA . THR A 1 99 ? 1.909 0.469 -1.671 1.00 95.50 99 THR A CA 1
ATOM 796 C C . THR A 1 99 ? 0.662 1.335 -1.622 1.00 95.50 99 THR A C 1
ATOM 798 O O . THR A 1 99 ? 0.753 2.567 -1.654 1.00 95.50 99 THR A O 1
ATOM 801 N N . ILE A 1 100 ? -0.508 0.706 -1.568 1.00 95.50 100 ILE A N 1
ATOM 802 C CA . ILE A 1 100 ? -1.795 1.408 -1.646 1.00 95.50 100 ILE A CA 1
ATOM 803 C C . ILE A 1 100 ? -2.490 1.486 -0.291 1.00 95.50 100 ILE A C 1
ATOM 805 O O . ILE A 1 100 ? -2.262 0.659 0.592 1.00 95.50 100 ILE A O 1
ATOM 809 N N . ASN A 1 101 ? -3.372 2.469 -0.144 1.00 95.06 101 ASN A N 1
ATOM 810 C CA . ASN A 1 101 ? -4.249 2.560 1.006 1.00 95.06 101 ASN A CA 1
ATOM 811 C C . ASN A 1 101 ? -5.423 1.585 0.863 1.00 95.06 101 ASN A C 1
ATOM 813 O O . ASN A 1 101 ? -6.109 1.588 -0.164 1.00 95.06 101 ASN A O 1
ATOM 817 N N . LYS A 1 102 ? -5.675 0.775 1.892 1.00 90.12 102 LYS A N 1
ATOM 818 C CA . LYS A 1 102 ? -6.823 -0.139 1.932 1.00 90.12 102 LYS A CA 1
ATOM 819 C C . LYS A 1 102 ? -8.139 0.632 1.880 1.00 90.12 102 LYS A C 1
ATOM 821 O O . LYS A 1 102 ? -8.250 1.736 2.405 1.00 90.12 102 LYS A O 1
ATOM 826 N N . GLU A 1 103 ? -9.143 0.022 1.256 1.00 85.75 103 GLU A N 1
ATOM 827 C CA . GLU A 1 103 ? -10.477 0.619 1.162 1.00 85.75 103 GLU A CA 1
ATOM 828 C C . GLU A 1 103 ? -11.239 0.572 2.483 1.00 85.75 103 GLU A C 1
ATOM 830 O O . GLU A 1 103 ? -11.961 1.509 2.819 1.00 85.75 103 GLU A O 1
ATOM 835 N N . SER A 1 104 ? -11.058 -0.508 3.240 1.00 84.19 104 SER A N 1
ATOM 836 C CA . SER A 1 104 ? -11.726 -0.727 4.514 1.00 84.19 104 SER A CA 1
ATOM 837 C C . SER A 1 104 ? -10.734 -0.787 5.668 1.00 84.19 104 SER A C 1
ATOM 839 O O . SER A 1 104 ? -9.574 -1.189 5.521 1.00 84.19 104 SER A O 1
ATOM 841 N N . VAL A 1 105 ? -11.235 -0.419 6.846 1.00 85.25 105 VAL A N 1
ATOM 842 C CA . VAL A 1 105 ? -10.533 -0.599 8.115 1.00 85.25 105 VAL A CA 1
ATOM 843 C C . VAL A 1 105 ? -10.209 -2.090 8.295 1.00 85.25 105 VAL A C 1
ATOM 845 O O . VAL A 1 105 ? -11.091 -2.922 8.066 1.00 85.25 105 VAL A O 1
ATOM 848 N N . PRO A 1 106 ? -8.981 -2.458 8.703 1.00 85.06 106 PRO A N 1
ATOM 849 C CA . PRO A 1 106 ? -8.647 -3.834 9.035 1.00 85.06 106 PRO A CA 1
ATOM 850 C C . PRO A 1 106 ? -9.561 -4.370 10.138 1.00 85.06 106 PRO A C 1
ATOM 852 O O . PRO A 1 106 ? -9.755 -3.722 11.168 1.00 85.06 106 PRO A O 1
ATOM 855 N N . GLU A 1 107 ? -10.104 -5.563 9.927 1.00 88.69 107 GLU A N 1
ATOM 856 C CA . GLU A 1 107 ? -10.943 -6.232 10.913 1.00 88.69 107 GLU A CA 1
ATOM 857 C C . GLU A 1 107 ? -10.120 -7.233 11.722 1.00 88.69 107 GLU A C 1
ATOM 859 O O . GLU A 1 107 ? -9.343 -8.010 11.158 1.00 88.69 107 GLU A O 1
ATOM 864 N N . TYR A 1 108 ? -10.317 -7.235 13.038 1.00 88.00 108 TYR A N 1
ATOM 865 C CA . TYR A 1 108 ? -9.696 -8.182 13.957 1.00 88.00 108 TYR A CA 1
ATOM 866 C C . TYR A 1 108 ? -10.757 -9.062 14.623 1.00 88.00 108 TYR A C 1
ATOM 868 O O . TYR A 1 108 ? -11.875 -8.596 14.861 1.00 88.00 108 TYR A O 1
ATOM 876 N N . PRO A 1 109 ? -10.436 -10.337 14.907 1.00 89.50 109 PRO A N 1
ATOM 877 C CA . PRO A 1 109 ? -11.338 -11.212 15.636 1.00 89.50 109 PRO A CA 1
ATOM 878 C C . PRO A 1 109 ? -11.455 -10.758 17.091 1.00 89.50 109 PRO A C 1
ATOM 880 O O . PRO A 1 109 ? -10.455 -10.421 17.734 1.00 89.50 109 PRO A O 1
ATOM 883 N N . ILE A 1 110 ? -12.672 -10.797 17.621 1.00 89.12 110 ILE A N 1
ATOM 884 C CA . ILE A 1 110 ? -12.913 -10.549 19.039 1.00 89.12 110 ILE A CA 1
ATOM 885 C C . ILE A 1 110 ? -12.300 -11.672 19.883 1.00 89.12 110 ILE A C 1
ATOM 887 O O . ILE A 1 110 ? -12.528 -12.850 19.581 1.00 89.12 110 ILE A O 1
ATOM 891 N N . PRO A 1 111 ? -11.546 -11.330 20.947 1.00 86.81 111 PRO A N 1
ATOM 892 C CA . PRO A 1 111 ? -11.044 -12.320 21.882 1.00 86.81 111 PRO A CA 1
ATOM 893 C C . PRO A 1 111 ? -12.189 -12.957 22.670 1.00 86.81 111 PRO A C 1
ATOM 895 O O . PRO A 1 111 ? -13.170 -12.303 23.006 1.00 86.81 111 PRO A O 1
ATOM 898 N N . ASP A 1 112 ? -12.014 -14.222 23.039 1.00 87.38 112 ASP A N 1
ATOM 899 C CA . ASP A 1 112 ? -12.965 -14.915 23.902 1.00 87.38 112 ASP A CA 1
ATOM 900 C C . ASP A 1 112 ? -12.970 -14.297 25.309 1.00 87.38 112 ASP A C 1
ATOM 902 O O . ASP A 1 112 ? -11.998 -14.451 26.060 1.00 87.38 112 ASP A O 1
ATOM 906 N N . VAL A 1 113 ? -14.005 -13.517 25.613 1.00 85.56 113 VAL A N 1
ATOM 907 C CA . VAL A 1 113 ? -14.199 -12.814 26.896 1.00 85.56 113 VAL A CA 1
ATOM 908 C C . VAL A 1 113 ? -15.626 -12.926 27.424 1.00 85.56 113 VAL A C 1
ATOM 910 O O . VAL A 1 113 ? -15.818 -12.821 28.631 1.00 85.56 113 VAL A O 1
ATOM 913 N N . ALA A 1 114 ? -16.609 -13.138 26.542 1.00 83.75 114 ALA A N 1
ATOM 914 C CA . ALA A 1 114 ? -17.991 -13.377 26.933 1.00 83.75 114 ALA A CA 1
ATOM 915 C C . ALA A 1 114 ? -18.079 -14.721 27.661 1.00 83.75 114 ALA A C 1
ATOM 917 O O . ALA A 1 114 ? -17.529 -15.714 27.188 1.00 83.75 114 ALA A O 1
ATOM 918 N N . ASP A 1 115 ? -18.710 -14.726 28.828 1.00 80.75 115 ASP A N 1
ATOM 919 C CA . ASP A 1 115 ? -18.886 -15.885 29.701 1.00 80.75 115 ASP A CA 1
ATOM 920 C C . ASP A 1 115 ? -17.591 -16.565 30.191 1.00 80.75 115 ASP A C 1
ATOM 922 O O . ASP A 1 115 ? -17.659 -17.625 30.805 1.00 80.75 115 ASP A O 1
ATOM 926 N N . ASN A 1 116 ? -16.418 -15.957 29.971 1.00 82.25 116 ASN A N 1
ATOM 927 C CA . ASN A 1 116 ? -15.107 -16.566 30.244 1.00 82.25 116 ASN A CA 1
ATOM 928 C C . ASN A 1 116 ? -14.110 -15.626 30.942 1.00 82.25 116 ASN A C 1
ATOM 930 O O . ASN A 1 116 ? -12.941 -15.978 31.126 1.00 82.25 116 ASN A O 1
ATOM 934 N N . SER A 1 117 ? -14.495 -14.396 31.281 1.00 82.88 117 SER A N 1
ATOM 935 C CA . SER A 1 117 ? -13.580 -13.410 31.867 1.00 82.88 117 SER A CA 1
ATOM 936 C C . SER A 1 117 ? -14.297 -12.460 32.818 1.00 82.88 117 SER A C 1
ATOM 938 O O . SER A 1 117 ? -15.446 -12.080 32.597 1.00 82.88 117 SER A O 1
ATOM 940 N N . SER A 1 118 ? -13.586 -12.023 33.860 1.00 87.50 118 SER A N 1
ATOM 941 C CA . SER A 1 118 ? -14.056 -10.909 34.687 1.00 87.50 118 SER A CA 1
ATOM 942 C C . SER A 1 118 ? -13.981 -9.589 33.919 1.00 87.50 118 SER A C 1
ATOM 944 O O . SER A 1 118 ? -13.192 -9.465 32.978 1.00 87.50 118 SER A O 1
ATOM 946 N N . VAL A 1 119 ? -14.740 -8.576 34.344 1.00 85.50 119 VAL A N 1
ATOM 947 C CA . VAL A 1 119 ? -14.778 -7.243 33.704 1.00 85.50 119 VAL A CA 1
ATOM 948 C C . VAL A 1 119 ? -13.369 -6.689 33.470 1.00 85.50 119 VAL A C 1
ATOM 950 O O . VAL A 1 119 ? -12.997 -6.372 32.344 1.00 85.50 119 VAL A O 1
ATOM 953 N N . ARG A 1 120 ? -12.521 -6.706 34.503 1.00 87.81 120 ARG A N 1
ATOM 954 C CA . ARG A 1 120 ? -11.132 -6.229 34.422 1.00 87.81 120 ARG A CA 1
ATOM 955 C C . ARG A 1 120 ? -10.257 -7.050 33.464 1.00 87.81 120 ARG A C 1
ATOM 957 O O . ARG A 1 120 ? -9.357 -6.506 32.825 1.00 87.81 120 ARG A O 1
ATOM 964 N N . GLN A 1 121 ? -10.470 -8.365 33.378 1.00 88.88 121 GLN A N 1
ATOM 965 C CA . GLN A 1 121 ? -9.739 -9.221 32.436 1.00 88.88 121 GLN A CA 1
ATOM 966 C C . GLN A 1 121 ? -10.190 -8.973 30.996 1.00 88.88 121 GLN A C 1
ATOM 968 O O . GLN A 1 121 ? -9.349 -8.849 30.103 1.00 88.88 121 GLN A O 1
ATOM 973 N N . ALA A 1 122 ? -11.501 -8.867 30.780 1.00 88.06 122 ALA A N 1
ATOM 974 C CA . ALA A 1 122 ? -12.085 -8.559 29.486 1.00 88.06 122 ALA A CA 1
ATOM 975 C C . ALA A 1 122 ? -11.614 -7.188 28.986 1.00 88.06 122 ALA A C 1
ATOM 977 O O . ALA A 1 122 ? -11.164 -7.084 27.847 1.00 88.06 122 ALA A O 1
ATOM 978 N N . GLU A 1 123 ? -11.608 -6.171 29.852 1.00 89.00 123 GLU A N 1
ATOM 979 C CA . GLU A 1 123 ? -11.064 -4.844 29.552 1.00 89.00 123 GLU A CA 1
ATOM 980 C C . GLU A 1 123 ? -9.620 -4.913 29.053 1.00 89.00 123 GLU A C 1
ATOM 982 O O . GLU A 1 123 ? -9.291 -4.358 28.001 1.00 89.00 123 GLU A O 1
ATOM 987 N N . ALA A 1 124 ? -8.757 -5.625 29.785 1.00 89.44 124 ALA A N 1
ATOM 988 C CA . ALA A 1 124 ? -7.354 -5.771 29.425 1.00 89.44 124 ALA A CA 1
ATOM 989 C C . ALA A 1 124 ? -7.190 -6.487 28.075 1.00 89.44 124 ALA A C 1
ATOM 991 O O . ALA A 1 124 ? -6.410 -6.042 27.235 1.00 89.44 124 ALA A O 1
ATOM 992 N N . LYS A 1 125 ? -7.949 -7.564 27.836 1.00 89.56 125 LYS A N 1
ATOM 993 C CA . LYS A 1 125 ? -7.860 -8.379 26.612 1.00 89.56 125 LYS A CA 1
ATOM 994 C C . LYS A 1 125 ? -8.406 -7.639 25.382 1.00 89.56 125 LYS A C 1
ATOM 996 O O . LYS A 1 125 ? -7.810 -7.708 24.305 1.00 89.56 125 LYS A O 1
ATOM 1001 N N . ILE A 1 126 ? -9.497 -6.893 25.542 1.00 89.19 126 ILE A N 1
ATOM 1002 C CA . ILE A 1 126 ? -10.100 -6.063 24.488 1.00 89.19 126 ILE A CA 1
ATOM 1003 C C . ILE A 1 126 ? -9.207 -4.858 24.161 1.00 89.19 126 ILE A C 1
ATOM 1005 O O . ILE A 1 126 ? -8.944 -4.571 22.994 1.00 89.19 126 ILE A O 1
ATOM 1009 N N . THR A 1 127 ? -8.681 -4.176 25.177 1.00 89.25 127 THR A N 1
ATOM 1010 C CA . THR A 1 127 ? -7.796 -3.022 24.957 1.00 89.25 127 THR A CA 1
ATOM 1011 C C . THR A 1 127 ? -6.471 -3.460 24.328 1.00 89.25 127 THR A C 1
ATOM 1013 O O . THR A 1 127 ? -5.976 -2.806 23.412 1.00 89.25 127 THR A O 1
ATOM 1016 N N . ALA A 1 128 ? -5.925 -4.612 24.743 1.00 88.12 128 ALA A N 1
ATOM 1017 C CA . ALA A 1 128 ? -4.714 -5.190 24.155 1.00 88.12 128 ALA A CA 1
ATOM 1018 C C . ALA A 1 128 ? -4.882 -5.589 22.678 1.00 88.12 128 ALA A C 1
ATOM 1020 O O . ALA A 1 128 ? -3.905 -5.597 21.935 1.00 88.12 128 ALA A O 1
ATOM 1021 N N . THR A 1 129 ? -6.106 -5.899 22.241 1.00 85.88 129 THR A N 1
ATOM 1022 C CA . THR A 1 129 ? -6.420 -6.194 20.831 1.00 85.88 129 THR A CA 1
ATOM 1023 C C . THR A 1 129 ? -6.681 -4.933 19.995 1.00 85.88 129 THR A C 1
ATOM 1025 O O . THR A 1 129 ? -6.861 -5.031 18.784 1.00 85.88 129 THR A O 1
ATOM 1028 N N . GLY A 1 130 ? -6.628 -3.740 20.601 1.00 85.62 130 GLY A N 1
ATOM 1029 C CA . GLY A 1 130 ? -6.761 -2.457 19.903 1.00 85.62 130 GLY A CA 1
ATOM 1030 C C . GLY A 1 130 ? -8.203 -1.968 19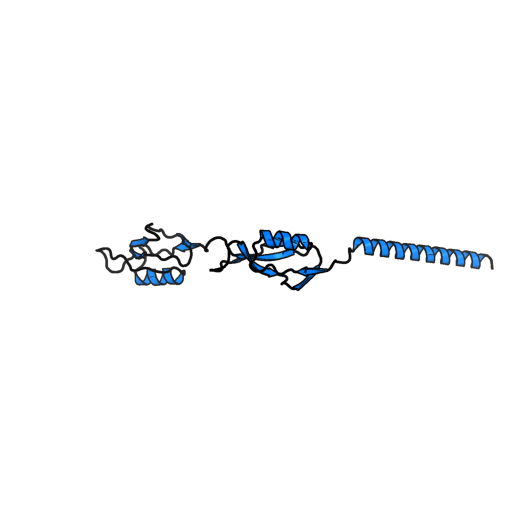.741 1.00 85.62 130 GLY A C 1
ATOM 1031 O O . GLY A 1 130 ? -8.456 -1.030 18.979 1.00 85.62 130 GLY A O 1
ATOM 1032 N N . PHE A 1 131 ? -9.158 -2.580 20.442 1.00 90.19 131 PHE A N 1
ATOM 1033 C CA . PHE A 1 131 ? -10.535 -2.096 20.518 1.00 90.19 131 PHE A CA 1
ATOM 1034 C C . PHE A 1 131 ? -10.704 -1.086 21.658 1.00 90.19 131 PHE A C 1
ATOM 1036 O O . PHE A 1 131 ? -9.945 -1.077 22.628 1.00 90.19 131 PHE A O 1
ATOM 1043 N N . LYS A 1 132 ? -11.717 -0.224 21.543 1.00 88.94 132 LYS A N 1
ATOM 1044 C CA . LYS A 1 132 ? -12.068 0.771 22.566 1.00 88.94 132 LYS A CA 1
ATOM 1045 C C . LYS A 1 132 ? -13.279 0.291 23.359 1.00 88.94 132 LYS A C 1
ATOM 1047 O O . LYS A 1 132 ? -14.124 -0.419 22.824 1.00 88.94 132 LYS A O 1
ATOM 1052 N N . LEU A 1 133 ? -13.392 0.710 24.614 1.00 86.75 133 LEU A N 1
ATOM 1053 C CA . LEU A 1 133 ? -14.489 0.322 25.501 1.00 86.75 133 LEU A CA 1
ATOM 1054 C C . LEU A 1 133 ? -15.383 1.520 25.830 1.00 86.75 133 LEU A C 1
ATOM 1056 O O . LEU A 1 133 ? -14.904 2.643 25.971 1.00 86.75 133 LEU A O 1
ATOM 1060 N N . THR A 1 134 ? -16.687 1.263 25.911 1.00 85.00 134 THR A N 1
ATOM 1061 C CA . THR A 1 134 ? -17.717 2.196 26.406 1.00 85.00 134 THR A CA 1
ATOM 1062 C C . THR A 1 134 ? -18.066 1.852 27.856 1.00 85.00 134 THR A C 1
ATOM 1064 O O . THR A 1 134 ? -17.702 0.779 28.326 1.00 85.00 134 THR A O 1
ATOM 1067 N N . GLU A 1 135 ? -18.813 2.721 28.545 1.00 78.62 135 GLU A N 1
ATOM 1068 C CA . GLU A 1 135 ? -19.411 2.415 29.852 1.00 78.62 135 GLU A CA 1
ATOM 1069 C C . GLU A 1 135 ? -20.144 1.066 29.857 1.00 78.62 135 GLU A C 1
ATOM 1071 O O . GLU A 1 135 ? -20.857 0.715 28.910 1.00 78.62 135 GLU A O 1
ATOM 1076 N N . HIS A 1 136 ? -19.944 0.305 30.934 1.00 77.69 136 HIS A N 1
ATOM 1077 C CA . HIS A 1 136 ? -20.453 -1.056 31.057 1.00 77.69 136 HIS A CA 1
ATOM 1078 C C . HIS A 1 136 ? -21.937 -1.024 31.406 1.00 77.69 136 HIS A C 1
ATOM 1080 O O . HIS A 1 136 ? -22.374 -0.227 32.242 1.00 77.69 136 HIS A O 1
ATOM 1086 N N . LYS A 1 137 ? -22.718 -1.927 30.815 1.00 77.75 137 LYS A N 1
ATOM 1087 C CA . LYS A 1 137 ? -24.099 -2.132 31.249 1.00 77.75 137 LYS A CA 1
ATOM 1088 C C . LYS A 1 137 ? -24.108 -3.143 32.381 1.00 77.75 137 LYS A C 1
ATOM 1090 O O . LYS A 1 137 ? -23.887 -4.321 32.159 1.00 77.75 137 LYS A O 1
ATOM 1095 N N . LEU A 1 138 ? -24.390 -2.675 33.591 1.00 73.75 138 LEU A N 1
ATOM 1096 C CA . LEU A 1 138 ? -24.537 -3.543 34.754 1.00 73.75 138 LEU A CA 1
ATOM 1097 C C . LEU A 1 138 ? -25.885 -4.267 34.687 1.00 73.75 138 LEU A C 1
ATOM 1099 O O . LEU A 1 138 ? -26.940 -3.635 34.781 1.00 73.75 138 LEU A O 1
ATOM 1103 N N . ILE A 1 139 ? -25.851 -5.590 34.545 1.00 73.06 139 ILE A N 1
ATOM 1104 C CA . ILE A 1 139 ? -27.017 -6.439 34.795 1.00 73.06 139 ILE A CA 1
ATOM 1105 C C . ILE A 1 139 ? -27.080 -6.743 36.296 1.00 73.06 139 ILE A C 1
ATOM 1107 O O . ILE A 1 139 ? -26.061 -6.958 36.950 1.00 73.06 139 ILE A O 1
ATOM 1111 N N . VAL A 1 140 ? -28.291 -6.752 36.859 1.00 65.75 140 VAL A N 1
ATOM 1112 C CA . VAL A 1 140 ? -28.528 -7.182 38.243 1.00 65.75 140 VAL A CA 1
ATOM 1113 C C . VAL A 1 140 ? -28.263 -8.693 38.325 1.00 65.75 140 VAL A C 1
ATOM 1115 O O . VAL A 1 140 ? -29.122 -9.491 37.962 1.00 65.75 140 VAL A O 1
ATOM 1118 N N . GLY A 1 141 ? -27.054 -9.074 38.746 1.00 65.81 141 GLY A N 1
ATOM 1119 C CA . GLY A 1 141 ? -26.570 -10.459 38.782 1.00 65.81 141 GLY A CA 1
ATOM 1120 C C . GLY A 1 141 ? -25.233 -10.601 39.523 1.00 65.81 141 GLY A C 1
ATOM 1121 O O . GLY A 1 141 ? -24.920 -9.789 40.396 1.00 65.81 141 GLY A O 1
ATOM 1122 N N . GLU A 1 142 ? -24.459 -11.642 39.194 1.00 61.59 142 GLU A N 1
ATOM 1123 C CA . GLU A 1 142 ? -23.108 -11.881 39.732 1.00 61.59 142 GLU A CA 1
ATOM 1124 C C . GLU A 1 142 ? -22.220 -10.636 39.537 1.00 61.59 142 GLU A C 1
ATOM 1126 O O . GLU A 1 142 ? -22.124 -10.098 38.432 1.00 61.59 142 GLU A O 1
ATOM 1131 N N . LYS A 1 143 ? -21.586 -10.153 40.613 1.00 63.50 143 LYS A N 1
ATOM 1132 C CA . LYS A 1 143 ? -20.693 -8.989 40.544 1.00 63.50 143 LYS A CA 1
ATOM 1133 C C . LYS A 1 143 ? -19.445 -9.354 39.732 1.00 63.50 143 LYS A C 1
ATOM 1135 O O . LYS A 1 143 ? -18.750 -10.303 40.072 1.00 63.50 143 LYS A O 1
ATOM 1140 N N . ASP A 1 144 ? -19.151 -8.553 38.710 1.00 73.19 144 ASP A N 1
ATOM 1141 C CA . ASP A 1 144 ? -17.885 -8.512 37.959 1.00 73.19 144 ASP A CA 1
ATOM 1142 C C . ASP A 1 144 ? -17.644 -9.584 36.876 1.00 73.19 144 ASP A C 1
ATOM 1144 O O . ASP A 1 144 ? -16.510 -9.715 36.400 1.00 73.19 144 ASP A O 1
ATOM 1148 N N . TRP A 1 145 ? -18.681 -10.295 36.416 1.00 81.31 145 TRP A N 1
ATOM 1149 C CA . TRP A 1 145 ? -18.595 -11.178 35.241 1.00 81.31 145 TRP A CA 1
ATOM 1150 C C . TRP A 1 145 ? -19.072 -10.491 33.956 1.00 81.31 145 TRP A C 1
ATOM 1152 O O . TRP A 1 145 ? -19.969 -9.652 34.004 1.00 81.31 145 TRP A O 1
ATOM 1162 N N . VAL A 1 146 ? -18.481 -10.851 32.813 1.00 84.19 146 VAL A N 1
ATOM 1163 C CA . VAL A 1 146 ? -18.925 -10.389 31.489 1.00 84.19 146 VAL A CA 1
ATOM 1164 C C . VAL A 1 146 ? -19.796 -11.464 30.852 1.00 84.19 146 VAL A C 1
ATOM 1166 O O . VAL A 1 146 ? -19.305 -12.542 30.526 1.00 84.19 146 VAL A O 1
ATOM 1169 N N . TYR A 1 147 ? -21.067 -11.154 30.630 1.00 82.75 147 TYR A N 1
ATOM 1170 C CA . TYR A 1 147 ? -22.018 -12.009 29.918 1.00 82.75 147 TYR A CA 1
ATOM 1171 C C . TYR A 1 147 ? -21.898 -11.850 28.403 1.00 82.75 147 TYR A C 1
ATOM 1173 O O . TYR A 1 147 ? -22.183 -12.766 27.636 1.00 82.75 147 TYR A O 1
ATOM 1181 N N . GLY A 1 148 ? -21.489 -10.671 27.934 1.00 84.69 148 GLY A N 1
ATOM 1182 C CA . GLY A 1 148 ? -21.410 -10.438 26.502 1.00 84.69 148 GLY A CA 1
ATOM 1183 C C . GLY A 1 148 ? -20.693 -9.167 26.101 1.00 84.69 148 GLY A C 1
ATOM 1184 O O . GLY A 1 148 ? -20.475 -8.241 26.883 1.00 84.69 148 GLY A O 1
ATOM 1185 N N . VAL A 1 149 ? -20.348 -9.121 24.819 1.00 87.38 149 VAL A N 1
ATOM 1186 C CA . VAL A 1 149 ? -19.782 -7.938 24.179 1.00 87.38 149 VAL A CA 1
ATOM 1187 C C . VAL A 1 149 ? -20.760 -7.462 23.119 1.00 87.38 149 VAL A C 1
ATOM 1189 O O . VAL A 1 149 ? -21.188 -8.229 22.260 1.00 87.38 149 VAL A O 1
ATOM 1192 N N . ILE A 1 150 ? -21.121 -6.185 23.169 1.00 88.56 150 ILE A N 1
ATOM 1193 C CA . ILE A 1 150 ? -22.048 -5.566 22.223 1.00 88.56 150 ILE A CA 1
ATOM 1194 C C . ILE A 1 150 ? -21.302 -4.558 21.353 1.00 88.56 150 ILE A C 1
ATOM 1196 O O . ILE A 1 150 ? -20.565 -3.709 21.852 1.00 88.56 150 ILE A O 1
ATOM 1200 N N . TYR A 1 151 ? -21.560 -4.599 20.046 1.00 89.06 151 TYR A N 1
ATOM 1201 C CA . TYR A 1 151 ? -21.114 -3.593 19.083 1.00 89.06 151 TYR A CA 1
ATOM 1202 C C . TYR A 1 151 ? -22.299 -3.083 18.275 1.00 89.06 151 TYR A C 1
ATOM 1204 O O . TYR A 1 151 ? -23.024 -3.863 17.659 1.00 89.06 151 TYR A O 1
ATOM 1212 N N . LYS A 1 152 ? -22.518 -1.761 18.283 1.00 85.75 152 LYS A N 1
ATOM 1213 C CA . LYS A 1 152 ? -23.635 -1.101 17.573 1.00 85.75 152 LYS A CA 1
ATOM 1214 C C . LYS A 1 152 ? -25.007 -1.765 17.821 1.00 85.75 152 LYS A C 1
ATOM 1216 O O . LYS A 1 152 ? -25.839 -1.833 16.923 1.00 85.75 152 LYS A O 1
ATOM 1221 N N . GLY A 1 153 ? -25.240 -2.272 19.035 1.00 82.75 153 GLY A N 1
ATOM 1222 C CA . GLY A 1 153 ? -26.492 -2.939 19.423 1.00 82.75 153 GLY A CA 1
ATOM 1223 C C . GLY A 1 153 ? -26.597 -4.422 19.048 1.00 82.75 153 GLY A C 1
ATOM 1224 O O . GLY A 1 153 ? -27.573 -5.063 19.425 1.00 82.75 153 GLY A O 1
ATOM 1225 N N . ARG A 1 154 ? -25.599 -4.992 18.362 1.00 87.31 154 ARG A N 1
ATOM 1226 C CA . ARG A 1 154 ? -25.499 -6.429 18.087 1.00 87.31 154 ARG A CA 1
ATOM 1227 C C . ARG A 1 154 ? -24.634 -7.107 19.151 1.00 87.31 154 ARG A C 1
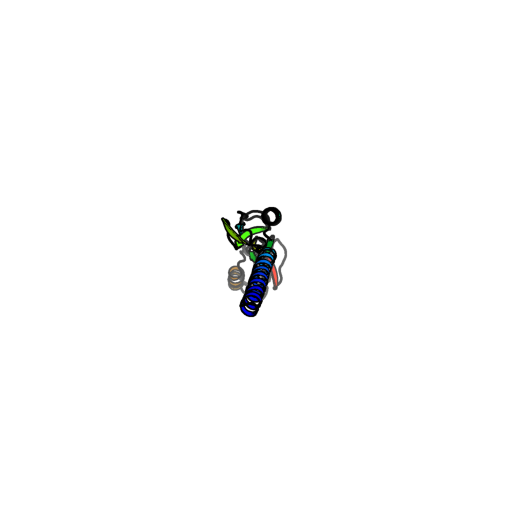ATOM 1229 O O . ARG A 1 154 ? -23.534 -6.633 19.422 1.00 87.31 154 ARG A O 1
ATOM 1236 N N . SER A 1 155 ? -25.125 -8.210 19.720 1.00 87.81 155 SER A N 1
ATOM 1237 C CA . SER A 1 155 ? -24.317 -9.095 20.568 1.00 87.81 155 SER A CA 1
ATOM 1238 C C . SER A 1 155 ? -23.320 -9.872 19.711 1.00 87.81 155 SER A C 1
ATOM 1240 O O . SER A 1 155 ? -23.667 -10.328 18.616 1.00 87.81 155 SER A O 1
ATOM 1242 N N . LEU A 1 156 ? -22.090 -9.975 20.190 1.00 87.31 156 LEU A N 1
ATOM 1243 C CA . LEU A 1 156 ? -20.953 -10.519 19.464 1.00 87.31 156 LEU A CA 1
ATOM 1244 C C . LEU A 1 156 ? -20.496 -11.814 20.104 1.00 87.31 156 LEU A C 1
ATOM 1246 O O . LEU A 1 156 ? -20.508 -11.951 21.328 1.00 87.31 156 LEU A O 1
ATOM 1250 N N . VAL A 1 157 ? -20.044 -12.733 19.261 1.00 86.12 157 VAL A N 1
ATOM 1251 C CA . VAL A 1 157 ? -19.482 -14.008 19.703 1.00 86.12 157 VAL A CA 1
ATOM 1252 C C . VAL A 1 157 ? -17.969 -13.989 19.492 1.00 86.12 157 VAL A C 1
ATOM 1254 O O . VAL A 1 157 ? -17.447 -13.263 18.642 1.00 86.12 157 VAL A O 1
ATOM 1257 N N . SER A 1 158 ? -17.245 -14.783 20.279 1.00 83.50 158 SER A N 1
ATOM 1258 C CA . SER A 1 158 ? -15.812 -15.008 20.085 1.00 83.50 158 SER A CA 1
ATOM 1259 C C . SER A 1 158 ? -15.505 -15.369 18.626 1.00 83.50 158 SER A C 1
ATOM 1261 O O . SER A 1 158 ? -16.165 -16.225 18.034 1.00 83.50 158 SER A O 1
ATOM 1263 N N . GLY A 1 159 ? -14.513 -14.697 18.036 1.00 83.38 159 GLY A N 1
ATOM 1264 C CA . GLY A 1 159 ? -14.140 -14.878 16.631 1.00 83.38 159 GLY A CA 1
ATOM 1265 C C . GLY A 1 159 ? -14.889 -13.998 15.621 1.00 83.38 159 GLY A C 1
ATOM 1266 O O . GLY A 1 159 ? -14.454 -13.943 14.466 1.00 83.38 159 GLY A O 1
ATOM 1267 N N . ASP A 1 160 ? -15.933 -13.262 16.023 1.00 88.06 160 ASP A N 1
ATOM 1268 C CA . ASP A 1 160 ? -16.547 -12.246 15.157 1.00 88.06 160 ASP A CA 1
ATOM 1269 C C . ASP A 1 160 ? -15.508 -11.175 14.785 1.00 88.06 160 ASP A C 1
ATOM 1271 O O . ASP A 1 160 ? -14.761 -10.677 15.632 1.00 88.06 160 ASP A O 1
ATOM 1275 N N . LYS A 1 161 ? -15.446 -10.828 13.495 1.00 89.25 161 LYS A N 1
ATOM 1276 C CA . LYS A 1 161 ? -14.495 -9.850 12.955 1.00 89.25 161 LYS A CA 1
ATOM 1277 C C . LYS A 1 161 ? -15.084 -8.451 13.009 1.00 89.25 161 LYS A C 1
ATOM 1279 O O . LYS A 1 161 ? -16.166 -8.217 12.473 1.00 89.25 161 LYS A O 1
ATOM 1284 N N . ILE A 1 162 ? -14.364 -7.527 13.640 1.00 90.19 162 ILE A N 1
ATOM 1285 C CA . ILE A 1 162 ? -14.797 -6.135 13.796 1.00 90.19 162 ILE A CA 1
ATOM 1286 C C . ILE A 1 162 ? -13.666 -5.186 13.409 1.00 90.19 162 ILE A C 1
ATOM 1288 O O . ILE A 1 162 ? -12.506 -5.481 13.707 1.00 90.19 162 ILE A O 1
ATOM 1292 N N . PRO A 1 163 ? -13.978 -4.037 12.779 1.00 88.38 163 PRO A N 1
ATOM 1293 C CA . PRO A 1 163 ? -13.009 -2.978 12.530 1.00 88.38 163 PRO A CA 1
ATOM 1294 C C . PRO A 1 163 ? -12.199 -2.614 13.776 1.00 88.38 163 PRO A C 1
ATOM 1296 O O . PRO A 1 163 ? -12.765 -2.340 14.839 1.00 88.38 163 PRO A O 1
ATOM 1299 N N . ILE A 1 164 ? -10.874 -2.574 13.641 1.00 86.19 164 ILE A N 1
ATOM 1300 C CA . ILE A 1 164 ? -9.990 -2.127 14.720 1.00 86.19 164 ILE A CA 1
ATOM 1301 C C . ILE A 1 164 ? -10.345 -0.695 15.154 1.00 86.19 164 ILE A C 1
ATOM 1303 O O . ILE A 1 164 ? -10.755 0.136 14.341 1.00 86.19 164 ILE A O 1
ATOM 1307 N N . GLY A 1 165 ? -10.243 -0.407 16.452 1.00 83.62 165 GLY A N 1
ATOM 1308 C CA . GLY A 1 165 ? -10.664 0.878 17.019 1.00 83.62 165 GLY A CA 1
ATOM 1309 C C . GLY A 1 165 ? -12.179 1.044 17.200 1.00 83.62 165 GLY A C 1
ATOM 1310 O O . GLY A 1 165 ? -12.610 2.098 17.672 1.00 83.62 165 GLY A O 1
ATOM 1311 N N . ALA A 1 166 ? -12.984 0.025 16.877 1.00 87.25 166 ALA A N 1
ATOM 1312 C CA . ALA A 1 166 ? -14.400 -0.020 17.225 1.00 87.25 166 ALA A CA 1
ATOM 1313 C C . ALA A 1 166 ? -14.625 0.082 18.740 1.00 87.25 166 ALA A C 1
ATOM 1315 O O . ALA A 1 166 ? -13.865 -0.479 19.534 1.00 87.25 166 ALA A O 1
ATOM 1316 N N . THR A 1 167 ? -15.701 0.771 19.125 1.00 88.81 167 THR A N 1
ATOM 1317 C CA . THR A 1 167 ? -16.127 0.884 20.521 1.00 88.81 167 THR A CA 1
ATOM 1318 C C . THR A 1 167 ? -17.073 -0.253 20.887 1.00 88.81 167 THR A C 1
ATOM 1320 O O . THR A 1 167 ? -18.136 -0.401 20.278 1.00 88.81 167 THR A O 1
ATOM 1323 N N . LEU A 1 168 ? -16.685 -1.045 21.880 1.00 88.62 168 LEU A N 1
ATOM 1324 C CA . LEU A 1 168 ? -17.422 -2.194 22.390 1.00 88.62 168 LEU A CA 1
ATOM 1325 C C . LEU A 1 168 ? -18.044 -1.856 23.749 1.00 88.62 168 LEU A C 1
ATOM 1327 O O . LEU A 1 168 ? -17.479 -1.087 24.530 1.00 88.62 168 LEU A O 1
ATOM 1331 N N . THR A 1 169 ? -19.206 -2.430 24.037 1.00 88.44 169 THR A N 1
ATOM 1332 C CA . THR A 1 169 ? -19.877 -2.322 25.336 1.00 88.44 169 THR A CA 1
ATOM 1333 C C . THR A 1 169 ? -19.864 -3.685 26.005 1.00 88.44 169 THR A C 1
ATOM 1335 O O . THR A 1 169 ? -20.345 -4.655 25.420 1.00 88.44 169 THR A O 1
ATOM 1338 N N . LEU A 1 170 ? -19.328 -3.745 27.222 1.00 86.12 170 LEU A N 1
ATOM 1339 C CA . LEU A 1 170 ? -19.409 -4.927 28.073 1.00 86.12 170 LEU A CA 1
ATOM 1340 C C . LEU A 1 170 ? -20.762 -4.961 28.781 1.00 86.12 170 LEU A C 1
ATOM 1342 O O . LEU A 1 170 ? -21.265 -3.915 29.215 1.00 86.12 170 LEU A O 1
ATOM 1346 N N . VAL A 1 171 ? -21.332 -6.157 28.863 1.00 83.69 171 VAL A N 1
ATOM 1347 C CA . VAL A 1 171 ? -22.606 -6.455 29.522 1.00 83.69 171 VAL A CA 1
ATOM 1348 C C . VAL A 1 171 ? -22.425 -7.632 30.457 1.00 83.69 171 VAL A C 1
ATOM 1350 O O . VAL A 1 171 ? -21.695 -8.566 30.055 1.00 83.69 171 VAL A O 1
#